Protein AF-A0A291EY33-F1 (afdb_monomer)

Radius of gyration: 27.34 Å; Cα contacts (8 Å, |Δi|>4): 54; chains: 1; bounding box: 58×40×78 Å

Solvent-accessible surface area (backbone atoms only — not comparable to full-atom values): 7353 Å² total; per-residue (Å²): 137,84,90,78,78,76,75,63,60,66,54,53,55,53,51,55,51,46,62,79,47,60,88,59,80,81,88,86,53,56,72,62,50,49,54,52,50,52,55,46,55,57,54,44,60,62,46,46,59,54,52,51,53,50,48,26,50,52,52,42,47,50,52,30,70,72,63,64,36,101,54,56,66,72,55,54,52,50,53,34,54,76,67,68,52,87,73,51,59,68,56,54,26,48,42,49,70,77,39,55,68,60,51,32,51,54,49,50,56,56,52,62,61,59,59,60,66,71,67,72,74,75,127

InterPro domains:
  IPR005813 Large ribosomal subunit protein bL20 [MF_00382] (2-112)
  IPR005813 Large ribosomal subunit protein bL20 [PF00453] (3-102)
  IPR005813 Large ribosomal subunit protein bL20 [PR00062] (37-66)
  IPR005813 Large ribosomal subunit protein bL20 [PR00062] (72-98)
  IPR005813 Large ribosomal subunit protein bL20 [PTHR10986] (1-114)
  IPR005813 Large ribosomal subunit protein bL20 [TIGR01032] (1-108)
  IPR005813 Large ribosomal subunit protein bL20 [cd07026] (6-108)
  IPR035566 Ribosomal protein bL20, C-terminal [G3DSA:1.10.1900.20] (50-112)
  IPR035566 Ribosomal protein bL20, C-terminal [SSF74731] (3-110)
  IPR049946 Large ribosomal subunit protein bL20, conserved site [PS00937] (49-65)

Mean predicted aligned error: 8.8 Å

Nearest PDB structures (foldseek):
  8rdw-assembly1_PO  TM=8.991E-01  e=4.700E-05  Psychrobacter urativorans
  6cfj-assembly1_1U  TM=9.181E-01  e=5.009E-04  Thermus thermophilus HB8
  9cl9-assembly1_Q  TM=8.915E-01  e=2.463E-04  Escherichia coli K-12
  7of7-assembly1_R  TM=8.553E-01  e=9.051E-04  Homo sapiens
  6zs9-assembly1_XR  TM=7.214E-01  e=1.541E-03  Homo sapiens

Sequence (123 aa):
MIRTSRGYIARRRRIKTRFLVSSFQGSRLKPQQEIRALASSHRDRDGQKRNFRRLWITRLNSVIREGWLSYSYSRLIHDLYKRQLSLNRKILAQIAIANKNFLSLISEEIIRDGNWKEFVGVI

Foldseek 3Di:
DDDDDPPCVVVVVVVVLCVQCVPPPDPDCSVVVSVVVVVVVVVVVVVVVVVVLVVLLVLLQVLCVVVLAPDHPVVVVVLCVVVVPPDDSNVVSVCCVPPVNVNSVVRVVSVVCVPVVVVVPDD

pLDDT: mean 83.8, std 13.56, range [38.38, 97.5]

Structure (mmCIF, N/CA/C/O backbone):
data_AF-A0A291EY33-F1
#
_entry.id   AF-A0A291EY33-F1
#
loop_
_atom_site.group_PDB
_atom_site.id
_atom_site.type_symbol
_atom_site.label_atom_id
_atom_site.label_alt_id
_atom_site.label_comp_id
_atom_site.label_asym_id
_atom_site.label_entity_id
_atom_site.label_seq_id
_atom_site.pdbx_PDB_ins_code
_atom_site.Cartn_x
_atom_site.Cartn_y
_atom_site.Cartn_z
_atom_site.occupancy
_atom_site.B_iso_or_equiv
_atom_site.auth_seq_id
_atom_site.auth_comp_id
_atom_site.auth_asym_id
_atom_site.auth_atom_id
_atom_site.pdbx_PDB_model_num
ATOM 1 N N . MET A 1 1 ? 32.298 19.995 -46.368 1.00 67.25 1 MET A N 1
ATOM 2 C CA . MET A 1 1 ? 31.866 19.430 -45.064 1.00 67.25 1 MET A CA 1
ATOM 3 C C . MET A 1 1 ? 32.619 18.133 -44.797 1.00 67.25 1 MET A C 1
ATOM 5 O O . MET A 1 1 ? 32.786 17.355 -45.727 1.00 67.25 1 MET A O 1
ATOM 9 N N . ILE A 1 2 ? 33.071 17.898 -43.561 1.00 86.31 2 ILE A N 1
ATOM 10 C CA . ILE A 1 2 ? 33.819 16.687 -43.171 1.00 86.31 2 ILE A CA 1
ATOM 11 C C . ILE A 1 2 ? 32.828 15.584 -42.759 1.00 86.31 2 ILE A C 1
ATOM 13 O O . ILE A 1 2 ? 31.897 15.838 -41.995 1.00 86.31 2 ILE A O 1
ATOM 17 N N . ARG A 1 3 ? 33.005 14.353 -43.258 1.00 88.75 3 ARG A N 1
ATOM 18 C CA . ARG A 1 3 ? 32.158 13.198 -42.909 1.00 88.75 3 ARG A CA 1
ATOM 19 C C . ARG A 1 3 ? 32.487 12.698 -41.499 1.00 88.75 3 ARG A C 1
ATOM 21 O O . ARG A 1 3 ? 33.509 12.050 -41.298 1.00 88.75 3 ARG A O 1
ATOM 28 N N . THR A 1 4 ? 31.577 12.894 -40.549 1.00 87.06 4 THR A N 1
ATOM 29 C CA . THR A 1 4 ? 31.712 12.352 -39.186 1.00 87.06 4 THR A CA 1
ATOM 30 C C . THR A 1 4 ? 30.976 11.020 -39.052 1.00 87.06 4 THR A C 1
ATOM 32 O O . THR A 1 4 ? 29.785 10.915 -39.346 1.00 87.06 4 THR A O 1
ATOM 35 N N . SER A 1 5 ? 31.670 9.975 -38.597 1.00 87.06 5 SER A N 1
ATOM 36 C CA . SER A 1 5 ? 31.058 8.659 -38.380 1.00 87.06 5 SER A CA 1
ATOM 37 C C . SER A 1 5 ? 30.317 8.580 -37.036 1.00 87.06 5 SER A C 1
ATOM 39 O O . SER A 1 5 ? 30.686 9.221 -36.055 1.00 87.06 5 SER A O 1
ATOM 41 N N . ARG A 1 6 ? 29.277 7.736 -36.952 1.00 88.12 6 ARG A N 1
ATOM 42 C CA . ARG A 1 6 ? 28.472 7.546 -35.722 1.00 88.12 6 ARG A CA 1
ATOM 43 C C . ARG A 1 6 ? 29.218 6.882 -34.552 1.00 88.12 6 ARG A C 1
ATOM 45 O O . ARG A 1 6 ? 28.708 6.872 -33.428 1.00 88.12 6 ARG A O 1
ATOM 52 N N . GLY A 1 7 ? 30.368 6.256 -34.819 1.00 92.50 7 GLY A N 1
ATOM 53 C CA . GLY A 1 7 ? 31.181 5.541 -33.835 1.00 92.50 7 GLY A CA 1
ATOM 54 C C . GLY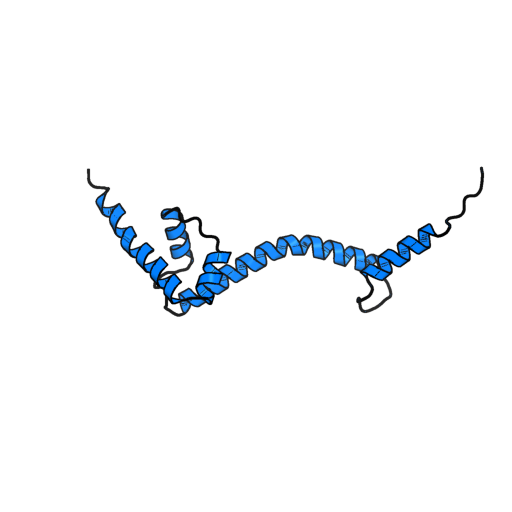 A 1 7 ? 30.399 4.574 -32.930 1.00 92.50 7 GLY A C 1
ATOM 55 O O . GLY A 1 7 ? 29.448 3.895 -33.333 1.00 92.50 7 GLY A O 1
ATOM 56 N N . TYR A 1 8 ? 30.804 4.533 -31.660 1.00 95.06 8 TYR A N 1
ATOM 57 C CA . TYR A 1 8 ? 30.297 3.630 -30.622 1.00 95.06 8 TYR A CA 1
ATOM 58 C C . TYR A 1 8 ? 29.085 4.179 -29.846 1.00 95.06 8 TYR A C 1
ATOM 60 O O . TYR A 1 8 ? 28.524 3.484 -28.995 1.00 95.06 8 TYR A O 1
ATOM 68 N N . ILE A 1 9 ? 28.632 5.400 -30.154 1.00 94.62 9 ILE A N 1
ATOM 69 C CA . ILE A 1 9 ? 27.502 6.069 -29.482 1.00 94.62 9 ILE A CA 1
ATOM 70 C C . ILE A 1 9 ? 26.220 5.236 -29.618 1.00 94.62 9 ILE A C 1
ATOM 72 O O . ILE A 1 9 ? 25.530 4.971 -28.632 1.00 94.62 9 ILE A O 1
ATOM 76 N N . ALA A 1 10 ? 25.936 4.739 -30.825 1.00 92.06 10 ALA A N 1
ATOM 77 C CA . ALA A 1 10 ? 24.762 3.904 -31.074 1.00 92.06 10 ALA A CA 1
ATOM 78 C C . ALA A 1 10 ? 24.826 2.559 -30.322 1.00 92.06 10 ALA A C 1
ATOM 80 O O . ALA A 1 10 ? 23.810 2.075 -29.821 1.00 92.06 10 ALA A O 1
ATOM 81 N N . ARG A 1 11 ? 26.024 1.965 -30.203 1.00 93.19 11 ARG A N 1
ATOM 82 C CA . ARG A 1 11 ? 26.241 0.711 -29.464 1.00 93.19 11 ARG A CA 1
ATOM 83 C C . ARG A 1 11 ? 26.017 0.918 -27.967 1.00 93.19 11 ARG A C 1
ATOM 85 O O . ARG A 1 11 ? 25.298 0.124 -27.366 1.00 93.19 11 ARG A O 1
ATOM 92 N N . ARG A 1 12 ? 26.549 2.004 -27.389 1.00 95.12 12 ARG A N 1
ATOM 93 C CA . ARG A 1 12 ? 26.344 2.355 -25.971 1.00 95.12 12 ARG A CA 1
ATOM 94 C C . ARG A 1 12 ? 24.861 2.484 -25.616 1.00 95.12 12 ARG A C 1
ATOM 96 O O . AR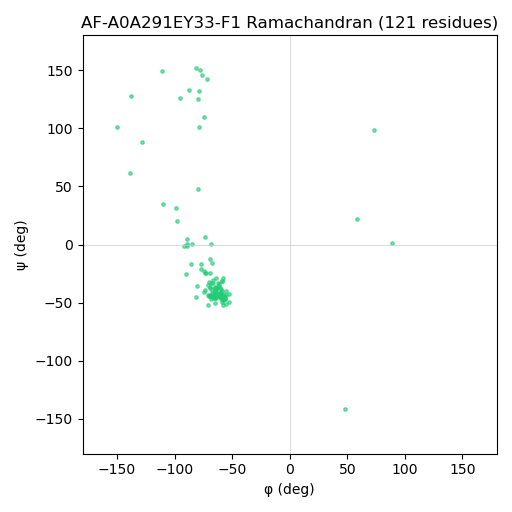G A 1 12 ? 24.425 1.885 -24.637 1.00 95.12 12 ARG A O 1
ATOM 103 N N . ARG A 1 13 ? 24.066 3.171 -26.449 1.00 91.00 13 ARG A N 1
ATOM 104 C CA . ARG A 1 13 ? 22.606 3.297 -26.248 1.00 91.00 13 ARG A CA 1
ATOM 105 C C . ARG A 1 13 ? 21.906 1.931 -26.211 1.00 91.00 13 ARG A C 1
ATOM 107 O O . ARG A 1 13 ? 21.144 1.661 -25.290 1.00 91.00 13 ARG A O 1
ATOM 114 N N . ARG A 1 14 ? 22.218 1.034 -27.157 1.00 90.75 14 ARG A N 1
ATOM 115 C CA . ARG A 1 14 ? 21.623 -0.318 -27.212 1.00 90.75 14 ARG A CA 1
ATOM 116 C C . ARG A 1 14 ? 22.001 -1.191 -26.014 1.00 90.75 14 ARG A C 1
ATOM 118 O O . ARG A 1 14 ? 21.166 -1.964 -25.555 1.00 90.75 14 ARG A O 1
ATOM 125 N N . ILE A 1 15 ? 23.240 -1.090 -25.525 1.00 93.31 15 ILE A N 1
ATOM 126 C CA . ILE A 1 15 ? 23.694 -1.831 -24.337 1.00 93.31 15 ILE A CA 1
ATOM 127 C C . ILE A 1 15 ? 22.911 -1.378 -23.101 1.00 93.31 15 ILE A C 1
ATOM 129 O O . ILE A 1 15 ? 22.420 -2.231 -22.368 1.00 93.31 15 ILE A O 1
ATOM 133 N N . LYS A 1 16 ? 22.710 -0.064 -22.921 1.00 92.44 16 LYS A N 1
ATOM 134 C CA . LYS A 1 16 ? 21.919 0.488 -21.810 1.00 92.44 16 LYS A CA 1
ATOM 135 C C . LYS A 1 16 ? 20.484 -0.057 -21.795 1.00 92.44 16 LYS A C 1
ATOM 137 O O . LYS A 1 16 ? 20.064 -0.624 -20.792 1.00 92.44 16 LYS A O 1
ATOM 142 N N . THR A 1 17 ? 19.768 0.029 -22.918 1.00 90.69 17 THR A N 1
ATOM 143 C CA . THR A 1 17 ? 18.407 -0.531 -23.048 1.00 90.69 17 THR A CA 1
ATOM 144 C C . THR A 1 17 ? 18.384 -2.041 -22.807 1.00 90.69 17 THR A C 1
ATOM 146 O O . THR A 1 17 ? 17.504 -2.561 -22.128 1.00 90.69 17 THR A O 1
ATOM 149 N N . ARG A 1 18 ? 19.374 -2.779 -23.328 1.00 88.56 18 ARG A N 1
ATOM 150 C CA . ARG A 1 18 ? 19.460 -4.233 -23.127 1.00 88.56 18 ARG A CA 1
ATOM 151 C C . ARG A 1 18 ? 19.661 -4.604 -21.657 1.00 88.56 18 ARG A C 1
ATOM 153 O O . ARG A 1 18 ? 19.105 -5.613 -21.240 1.00 88.56 18 ARG A O 1
ATOM 160 N N . PHE A 1 19 ? 20.444 -3.823 -20.917 1.00 91.31 19 PHE A N 1
ATOM 161 C CA . PHE A 1 19 ? 20.691 -4.036 -19.492 1.00 91.31 19 PHE A CA 1
ATOM 162 C C . PHE A 1 19 ? 19.410 -3.859 -18.665 1.00 91.31 19 PHE A C 1
ATOM 164 O O . PHE A 1 19 ? 19.076 -4.732 -17.867 1.00 91.31 19 PHE A O 1
ATOM 171 N N . LEU A 1 20 ? 18.653 -2.787 -18.927 1.00 89.19 20 LEU A N 1
ATOM 172 C CA . LEU A 1 20 ? 17.377 -2.505 -18.252 1.00 89.19 20 LEU A CA 1
ATOM 173 C C . LEU A 1 20 ? 16.314 -3.584 -18.510 1.00 89.19 20 LEU A C 1
ATOM 175 O O . LEU A 1 20 ? 15.502 -3.877 -17.641 1.00 89.19 20 LEU A O 1
ATOM 179 N N . VAL A 1 21 ? 16.340 -4.187 -19.700 1.00 90.06 21 VAL A N 1
ATOM 180 C CA . VAL A 1 21 ? 15.346 -5.162 -20.181 1.00 90.06 21 VAL A CA 1
ATOM 181 C C . VAL A 1 21 ? 15.963 -6.571 -20.251 1.00 90.06 21 VAL A C 1
ATOM 183 O O . VAL A 1 21 ? 15.719 -7.347 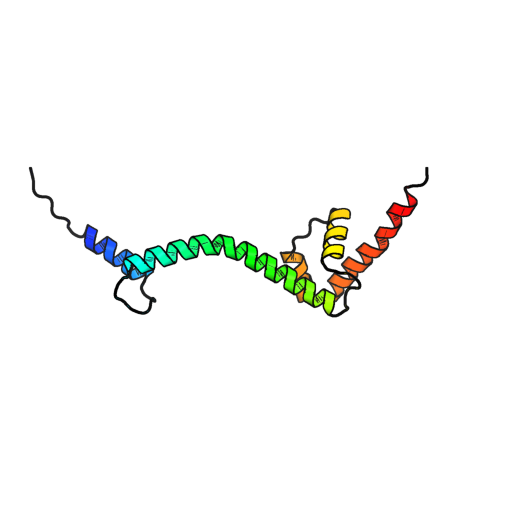-21.178 1.00 90.06 21 VAL A O 1
ATOM 186 N N . SER A 1 22 ? 16.864 -6.892 -19.320 1.00 88.06 22 SER A N 1
ATOM 187 C CA . SER A 1 22 ? 17.624 -8.151 -19.333 1.00 88.06 22 SER A CA 1
ATOM 188 C C . SER A 1 22 ? 16.775 -9.361 -18.932 1.00 88.06 22 SER A C 1
ATOM 190 O O . SER A 1 22 ? 16.876 -10.400 -19.578 1.00 88.06 22 SER A O 1
ATOM 192 N N . SER A 1 23 ? 15.890 -9.203 -17.945 1.00 87.94 23 SER A N 1
ATOM 193 C CA . SER A 1 23 ? 15.015 -10.252 -17.395 1.00 87.94 23 SER A CA 1
ATOM 194 C C . SER A 1 23 ? 13.656 -10.393 -18.094 1.00 87.94 23 SER A C 1
ATOM 196 O O . SER A 1 23 ? 12.836 -11.220 -17.701 1.00 87.94 23 SER A O 1
ATOM 198 N N . PHE A 1 24 ? 13.381 -9.586 -19.119 1.00 88.50 24 PHE A N 1
ATOM 199 C CA . PHE A 1 24 ? 12.076 -9.564 -19.776 1.00 88.50 24 PHE A CA 1
ATOM 200 C C . PHE A 1 24 ? 11.943 -10.747 -20.738 1.00 88.50 24 PHE A C 1
ATOM 202 O O . PHE A 1 24 ? 12.816 -10.987 -21.577 1.00 88.50 24 PHE A O 1
ATOM 209 N N . GLN A 1 25 ? 10.821 -11.458 -20.648 1.00 85.00 25 GLN A N 1
ATOM 210 C CA . GLN A 1 25 ? 10.490 -12.546 -21.566 1.00 85.00 25 GLN A CA 1
ATOM 211 C C . GLN A 1 25 ? 10.018 -12.005 -22.928 1.00 85.00 25 GLN A C 1
ATOM 213 O O . GLN A 1 25 ? 9.357 -10.969 -23.003 1.00 85.00 25 GLN A O 1
ATOM 218 N N . GLY A 1 26 ? 10.346 -12.717 -24.014 1.00 73.88 26 GLY A N 1
ATOM 219 C CA . GLY A 1 26 ? 9.947 -12.357 -25.382 1.00 73.88 26 GLY A CA 1
ATOM 220 C C . GLY A 1 26 ? 10.722 -11.151 -25.934 1.00 73.88 26 GLY A C 1
ATOM 221 O O . GLY A 1 26 ? 10.405 -9.992 -25.679 1.00 73.88 26 GLY A O 1
ATOM 222 N N . SER A 1 27 ? 11.762 -11.409 -26.726 1.00 64.56 27 SER A N 1
ATOM 223 C CA . SER A 1 27 ? 12.847 -10.453 -26.998 1.00 64.56 27 SER A CA 1
ATOM 224 C C . SER A 1 27 ? 12.748 -9.674 -28.319 1.00 64.56 27 SER A C 1
ATOM 226 O O . SER A 1 27 ? 13.779 -9.305 -28.881 1.00 64.56 27 SER A O 1
ATOM 228 N N . ARG A 1 28 ? 11.544 -9.373 -28.830 1.00 64.81 28 ARG A N 1
ATOM 229 C CA . ARG A 1 28 ? 11.415 -8.707 -30.147 1.00 64.81 28 ARG A CA 1
ATOM 230 C C . ARG A 1 28 ? 11.397 -7.171 -30.100 1.00 64.81 28 ARG A C 1
ATOM 232 O O . ARG A 1 28 ? 11.840 -6.555 -31.061 1.00 64.81 28 ARG A O 1
ATOM 239 N N . LEU A 1 29 ? 10.983 -6.533 -28.994 1.00 82.94 29 LEU A N 1
ATOM 240 C CA . LEU A 1 29 ? 10.828 -5.063 -28.911 1.00 82.94 29 LEU A CA 1
ATOM 241 C C . LEU A 1 29 ? 11.336 -4.456 -27.583 1.00 82.94 29 LEU A C 1
ATOM 243 O O . LEU A 1 29 ? 10.583 -3.821 -26.842 1.00 82.94 29 LEU A O 1
ATOM 247 N N . LYS A 1 30 ? 12.635 -4.609 -27.285 1.00 82.44 30 LYS A N 1
ATOM 248 C CA . LYS A 1 30 ? 13.241 -4.125 -26.023 1.00 82.44 30 LYS A CA 1
ATOM 249 C C . LYS A 1 30 ? 13.030 -2.625 -25.728 1.00 82.44 30 LYS A C 1
A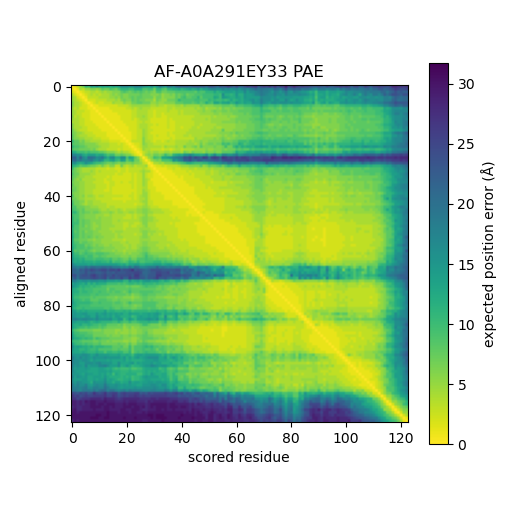TOM 251 O O . LYS A 1 30 ? 12.676 -2.313 -24.595 1.00 82.44 30 LYS A O 1
ATOM 256 N N . PRO A 1 31 ? 13.173 -1.693 -26.695 1.00 87.50 31 PRO A N 1
ATOM 257 C CA . PRO A 1 31 ? 12.948 -0.268 -26.423 1.00 87.50 31 PRO A CA 1
ATOM 258 C C . PRO A 1 31 ? 11.500 0.039 -26.019 1.00 87.50 31 PRO A C 1
ATOM 260 O O . PRO A 1 31 ? 11.251 0.846 -25.130 1.00 87.50 31 PRO A O 1
ATOM 263 N N . GLN A 1 32 ? 10.531 -0.648 -26.628 1.00 89.44 32 GLN A N 1
ATOM 264 C CA . GLN A 1 32 ? 9.116 -0.470 -26.306 1.00 89.44 32 GLN A CA 1
ATOM 265 C C . GLN A 1 32 ? 8.778 -1.002 -24.907 1.00 89.44 32 GLN A C 1
ATOM 267 O O . GLN A 1 32 ? 7.958 -0.412 -24.202 1.00 89.44 32 GLN A O 1
ATOM 272 N N . GLN A 1 33 ? 9.401 -2.114 -24.510 1.00 89.12 33 GLN A N 1
ATOM 273 C CA . GLN A 1 33 ? 9.265 -2.685 -23.170 1.00 89.12 33 GLN A CA 1
ATOM 274 C C . GLN A 1 33 ? 9.861 -1.758 -22.105 1.00 89.12 33 GLN A C 1
ATOM 276 O O . GLN A 1 33 ? 9.209 -1.532 -21.089 1.00 89.12 33 GLN A O 1
ATOM 281 N N . GLU A 1 34 ? 11.032 -1.163 -22.365 1.00 91.31 34 GLU A N 1
ATOM 282 C CA . GLU A 1 34 ? 11.660 -0.174 -21.475 1.00 91.31 34 GLU A CA 1
ATOM 283 C C . GLU A 1 34 ? 10.706 0.997 -21.195 1.00 91.31 34 GLU A C 1
ATOM 285 O O . GLU A 1 34 ? 10.411 1.301 -20.040 1.00 91.31 34 GLU A O 1
ATOM 290 N N . ILE A 1 35 ? 10.143 1.597 -22.249 1.00 92.38 35 ILE A N 1
ATOM 291 C CA . ILE A 1 35 ? 9.217 2.732 -22.128 1.00 92.38 35 ILE A CA 1
ATOM 292 C C . ILE A 1 35 ? 7.967 2.346 -21.322 1.00 92.38 35 ILE A C 1
ATOM 294 O O . ILE A 1 35 ? 7.556 3.078 -20.421 1.00 92.38 35 ILE A O 1
ATOM 298 N N . ARG A 1 36 ? 7.370 1.178 -21.600 1.00 92.06 36 ARG A N 1
ATOM 299 C CA . ARG A 1 36 ? 6.174 0.696 -20.880 1.00 92.06 36 ARG A CA 1
ATOM 300 C C . ARG A 1 36 ? 6.457 0.409 -19.406 1.00 92.06 36 ARG A C 1
ATOM 302 O O . ARG A 1 36 ? 5.619 0.723 -18.557 1.00 92.06 36 ARG A O 1
ATOM 309 N N . ALA A 1 37 ? 7.617 -0.167 -19.102 1.00 92.44 37 ALA A N 1
ATOM 310 C CA . ALA A 1 37 ? 8.035 -0.458 -17.737 1.00 92.44 37 ALA A CA 1
ATOM 311 C C . ALA A 1 37 ? 8.252 0.832 -16.938 1.00 92.44 37 ALA A C 1
ATOM 313 O O . ALA A 1 37 ? 7.747 0.954 -15.824 1.00 92.44 37 ALA A O 1
ATOM 314 N N . LEU A 1 38 ? 8.925 1.827 -17.524 1.00 94.62 38 LEU A N 1
ATOM 315 C CA . LEU A 1 38 ? 9.135 3.129 -16.887 1.00 94.62 38 LEU A CA 1
ATOM 316 C C . LEU A 1 38 ? 7.815 3.876 -16.658 1.00 94.62 38 LEU A C 1
ATOM 318 O O . LEU A 1 38 ? 7.587 4.384 -15.560 1.00 94.62 38 LEU A O 1
ATOM 322 N N . ALA A 1 39 ? 6.920 3.885 -17.650 1.00 95.88 39 ALA A N 1
ATOM 323 C CA . ALA A 1 39 ? 5.601 4.502 -17.521 1.00 95.88 39 ALA A CA 1
ATOM 324 C C . ALA A 1 39 ? 4.756 3.839 -16.419 1.00 95.88 39 ALA A C 1
ATOM 326 O O . ALA A 1 39 ? 4.102 4.529 -15.635 1.00 95.88 39 ALA A O 1
ATOM 327 N N . SER A 1 40 ? 4.796 2.506 -16.325 1.00 95.75 40 SER A N 1
ATOM 328 C CA . SER A 1 40 ? 4.077 1.772 -15.276 1.00 95.75 40 SER A CA 1
ATOM 329 C C . SER A 1 40 ? 4.698 1.993 -13.904 1.00 95.75 40 SER A C 1
ATOM 331 O O . SER A 1 40 ? 3.988 2.364 -12.982 1.00 95.75 40 SER A O 1
ATOM 333 N N . SER A 1 41 ? 6.027 1.940 -13.793 1.00 96.25 41 SER A N 1
ATOM 334 C CA . SER A 1 41 ? 6.745 2.269 -12.558 1.00 96.25 41 SER A CA 1
ATOM 335 C C . SER A 1 41 ? 6.411 3.672 -12.043 1.00 96.25 41 SER A C 1
ATOM 337 O O . SER A 1 41 ? 6.267 3.870 -10.839 1.00 96.25 41 SER A O 1
ATOM 339 N N . HIS A 1 42 ? 6.283 4.664 -12.927 1.00 95.88 42 HIS A N 1
ATOM 340 C CA . HIS A 1 42 ? 5.879 6.008 -12.525 1.00 95.88 42 HIS A CA 1
ATOM 341 C C . HIS A 1 42 ? 4.444 6.032 -11.978 1.00 95.88 42 HIS A C 1
ATOM 343 O O . HIS A 1 42 ? 4.236 6.493 -10.858 1.00 95.88 42 HIS A O 1
ATOM 349 N N . ARG A 1 43 ? 3.486 5.452 -12.710 1.00 96.31 43 ARG A N 1
ATOM 350 C CA . ARG A 1 43 ? 2.079 5.353 -12.284 1.00 96.31 43 ARG A CA 1
ATOM 351 C C . ARG A 1 43 ? 1.921 4.608 -10.955 1.00 96.31 43 ARG A C 1
ATOM 353 O O . ARG A 1 43 ? 1.190 5.045 -10.066 1.00 96.31 43 ARG A O 1
ATOM 360 N N . ASP A 1 44 ? 2.621 3.489 -10.812 1.00 97.00 44 ASP A N 1
ATOM 361 C CA . ASP A 1 44 ? 2.465 2.578 -9.683 1.00 97.00 44 ASP A CA 1
ATOM 362 C C . ASP A 1 44 ? 3.082 3.132 -8.399 1.00 97.00 44 ASP A C 1
ATOM 364 O O . ASP A 1 44 ? 2.598 2.803 -7.321 1.00 97.00 44 ASP A O 1
ATOM 368 N N . ARG A 1 45 ? 4.075 4.033 -8.467 1.00 95.44 45 ARG A N 1
ATOM 369 C CA . ARG A 1 45 ? 4.589 4.739 -7.274 1.00 95.44 45 ARG A CA 1
ATOM 370 C C . ARG A 1 45 ? 3.492 5.527 -6.558 1.00 95.44 45 ARG A C 1
ATOM 372 O O . ARG A 1 45 ? 3.429 5.526 -5.328 1.00 95.44 45 ARG A O 1
ATOM 379 N N . ASP A 1 46 ? 2.603 6.166 -7.312 1.00 93.56 46 ASP A N 1
ATOM 380 C CA . ASP A 1 46 ? 1.469 6.888 -6.734 1.00 93.56 46 ASP A CA 1
ATOM 381 C C . ASP A 1 46 ? 0.316 5.949 -6.368 1.00 93.56 46 ASP A C 1
ATOM 383 O O . ASP A 1 46 ? -0.316 6.119 -5.320 1.00 93.56 46 ASP A O 1
ATOM 387 N N . GLY A 1 47 ? 0.095 4.900 -7.166 1.00 95.69 47 GLY A N 1
ATOM 388 C CA . GLY A 1 47 ? -0.849 3.827 -6.841 1.00 95.69 47 GLY A CA 1
ATOM 389 C C . GLY A 1 47 ? -0.507 3.107 -5.531 1.00 95.69 47 GLY A C 1
ATOM 390 O O . GLY A 1 47 ? -1.391 2.831 -4.718 1.00 95.69 47 GLY A O 1
ATOM 391 N N . GLN A 1 48 ? 0.778 2.882 -5.258 1.00 96.50 48 GLN A N 1
ATOM 392 C CA . GLN A 1 48 ? 1.270 2.186 -4.072 1.00 96.50 48 GLN A CA 1
ATOM 393 C C . GLN A 1 48 ? 0.868 2.903 -2.775 1.00 96.50 48 GLN A C 1
ATOM 395 O O . GLN A 1 48 ? 0.474 2.251 -1.807 1.00 96.50 48 GLN A O 1
ATOM 400 N N . LYS A 1 49 ? 0.868 4.244 -2.765 1.00 93.75 49 LYS A N 1
ATOM 401 C CA . LYS A 1 49 ? 0.402 5.049 -1.620 1.00 93.75 49 LYS A CA 1
ATOM 402 C C . LYS A 1 49 ? -1.071 4.761 -1.300 1.00 93.75 49 LYS A C 1
ATOM 404 O O . LYS A 1 49 ? -1.438 4.602 -0.134 1.00 93.75 49 LYS A O 1
ATOM 409 N N . ARG A 1 50 ? -1.913 4.640 -2.334 1.00 95.81 50 ARG A N 1
ATOM 410 C CA . ARG A 1 50 ? -3.340 4.296 -2.195 1.00 95.81 50 ARG A CA 1
ATOM 411 C C . ARG A 1 50 ? -3.519 2.849 -1.738 1.00 95.81 50 ARG A C 1
ATOM 413 O O . ARG A 1 50 ? -4.302 2.597 -0.825 1.00 95.81 50 ARG A O 1
ATOM 420 N N . ASN A 1 51 ? -2.753 1.925 -2.317 1.00 97.25 51 ASN A N 1
ATOM 421 C CA . ASN A 1 51 ? -2.811 0.500 -1.990 1.00 97.25 51 ASN A CA 1
ATOM 422 C C . ASN A 1 51 ? -2.419 0.230 -0.533 1.00 97.25 51 ASN A C 1
ATOM 424 O O . ASN A 1 51 ? -3.135 -0.486 0.164 1.00 97.25 51 ASN A O 1
ATOM 428 N N . PHE A 1 52 ? -1.350 0.857 -0.029 1.00 97.50 52 PHE A N 1
ATOM 429 C CA . PHE A 1 52 ? -0.972 0.728 1.380 1.00 97.50 52 PHE A CA 1
ATOM 430 C C . PHE A 1 52 ? -2.020 1.311 2.320 1.00 97.50 52 PHE A C 1
ATOM 432 O O . PHE A 1 52 ? -2.374 0.673 3.309 1.00 97.50 52 PHE A O 1
ATOM 439 N N . ARG A 1 53 ? -2.577 2.486 1.997 1.00 95.50 53 ARG A N 1
ATOM 440 C CA . ARG A 1 53 ? -3.663 3.059 2.797 1.00 95.50 53 ARG A CA 1
ATOM 441 C C . ARG A 1 53 ? -4.874 2.127 2.835 1.00 95.50 53 ARG A C 1
ATOM 443 O O . ARG A 1 53 ? -5.421 1.914 3.914 1.00 95.50 53 ARG A O 1
ATOM 450 N N . ARG A 1 54 ? -5.264 1.550 1.692 1.00 96.50 54 ARG A N 1
ATOM 451 C CA . ARG A 1 54 ? -6.348 0.560 1.608 1.00 96.50 54 ARG A CA 1
ATOM 452 C C . ARG A 1 54 ? -6.050 -0.648 2.495 1.00 96.50 54 ARG A C 1
ATOM 454 O O . ARG A 1 54 ? -6.893 -1.012 3.303 1.00 96.50 54 ARG A O 1
ATOM 461 N N . LEU A 1 55 ? -4.837 -1.194 2.414 1.00 96.25 55 LEU A N 1
ATOM 462 C CA . LEU A 1 55 ? -4.402 -2.328 3.229 1.00 96.25 55 LEU A CA 1
ATOM 463 C C . LEU A 1 55 ? -4.470 -2.032 4.735 1.00 96.25 55 LEU A C 1
ATOM 465 O O . LEU A 1 55 ? -4.961 -2.860 5.497 1.00 96.25 55 LEU A O 1
ATOM 469 N N . TRP A 1 56 ? -4.007 -0.861 5.179 1.00 95.88 56 TRP A N 1
ATOM 470 C CA . TRP A 1 56 ? -4.057 -0.476 6.595 1.00 95.88 56 TRP A CA 1
ATOM 471 C C . TRP A 1 56 ? -5.489 -0.340 7.110 1.00 95.88 56 TRP A C 1
ATOM 473 O O . TRP A 1 56 ? -5.779 -0.773 8.221 1.00 95.88 56 TRP A O 1
ATOM 483 N N . ILE A 1 57 ? -6.393 0.211 6.296 1.00 93.50 57 ILE A N 1
ATOM 484 C CA . ILE A 1 57 ? -7.819 0.292 6.634 1.00 93.50 57 ILE A CA 1
ATOM 485 C C . ILE A 1 57 ? -8.417 -1.112 6.735 1.00 93.50 57 ILE A C 1
ATOM 487 O O . ILE A 1 57 ? -9.090 -1.410 7.713 1.00 93.50 57 ILE A O 1
ATOM 491 N N . THR A 1 58 ? -8.138 -1.993 5.770 1.00 93.88 58 THR A N 1
ATOM 492 C CA . THR A 1 58 ? -8.631 -3.377 5.795 1.00 93.88 58 THR A CA 1
ATOM 493 C C . THR A 1 58 ? -8.144 -4.137 7.030 1.00 93.88 58 THR A C 1
ATOM 495 O O . THR A 1 58 ? -8.943 -4.814 7.666 1.00 93.88 58 THR A O 1
ATOM 498 N N . ARG A 1 59 ? -6.870 -3.978 7.411 1.00 91.75 59 ARG A N 1
ATOM 499 C CA . ARG A 1 59 ? -6.291 -4.588 8.622 1.00 91.75 59 ARG A CA 1
ATOM 500 C C . ARG A 1 59 ? -6.925 -4.067 9.909 1.00 91.75 59 ARG A C 1
ATOM 502 O O . ARG A 1 59 ? -7.202 -4.839 10.814 1.00 91.75 59 ARG A O 1
ATOM 509 N N . LEU A 1 60 ? -7.181 -2.763 9.997 1.00 89.81 60 LEU A N 1
ATOM 510 C CA . LEU A 1 60 ? -7.895 -2.201 11.145 1.00 89.81 60 LEU A CA 1
ATOM 511 C C . LEU A 1 60 ? -9.334 -2.715 11.209 1.00 89.81 60 LEU A C 1
ATOM 513 O O . LEU A 1 60 ? -9.799 -3.121 12.268 1.00 89.81 60 LEU A O 1
ATOM 517 N N . ASN A 1 61 ? -10.015 -2.753 10.064 1.00 89.75 61 ASN A N 1
ATOM 518 C CA . ASN A 1 61 ? -11.384 -3.247 9.969 1.00 89.75 61 ASN A CA 1
ATOM 519 C C . ASN A 1 61 ? -11.509 -4.718 10.374 1.00 89.75 61 ASN A C 1
ATOM 521 O O . ASN A 1 61 ? -12.526 -5.075 10.958 1.00 89.75 61 ASN A O 1
ATOM 525 N N . SER A 1 62 ? -10.522 -5.567 10.068 1.00 89.31 62 SER A N 1
ATOM 526 C CA . SER A 1 62 ? -10.570 -6.975 10.477 1.00 89.31 62 SER A CA 1
ATOM 527 C C . SER A 1 62 ? -10.492 -7.115 11.996 1.00 89.31 62 SER A C 1
ATOM 529 O O . SER A 1 62 ? -11.335 -7.788 12.573 1.00 89.31 62 SER A O 1
ATOM 531 N N . VAL A 1 63 ? -9.568 -6.406 12.655 1.00 86.94 63 VAL A N 1
ATOM 532 C CA . VAL A 1 63 ? -9.420 -6.455 14.124 1.00 86.94 63 VAL A CA 1
ATOM 533 C C . VAL A 1 63 ? -10.649 -5.893 14.836 1.00 86.94 63 VAL A C 1
ATOM 535 O O . VAL A 1 63 ? -11.099 -6.451 15.829 1.00 86.94 63 VAL A O 1
ATOM 538 N N . ILE A 1 64 ? -11.240 -4.830 14.290 1.00 85.12 64 ILE A N 1
ATOM 539 C CA . ILE A 1 64 ? -12.507 -4.281 14.778 1.00 85.12 64 ILE A CA 1
ATOM 540 C C . ILE A 1 64 ? -13.631 -5.327 14.709 1.00 85.12 64 ILE A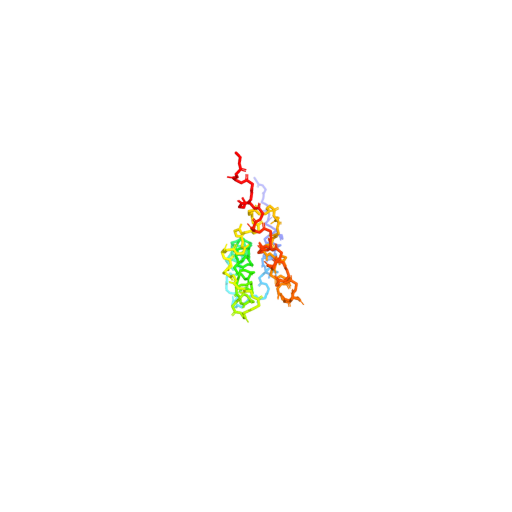 C 1
ATOM 542 O O . ILE A 1 64 ? -14.385 -5.500 15.661 1.00 85.12 64 ILE A O 1
ATOM 546 N N . ARG A 1 65 ? -13.739 -6.041 13.582 1.00 81.62 65 ARG A N 1
ATOM 547 C CA . ARG A 1 65 ? -14.787 -7.050 13.365 1.00 81.62 65 ARG A CA 1
ATOM 548 C C . ARG A 1 65 ? -14.622 -8.299 14.223 1.00 81.62 65 ARG A C 1
ATOM 550 O O . ARG A 1 65 ? -15.616 -8.963 14.480 1.00 81.62 65 ARG A O 1
ATOM 557 N N . GLU A 1 66 ? -13.407 -8.607 14.663 1.00 82.06 66 GLU A N 1
ATOM 558 C CA . GLU A 1 66 ? -13.131 -9.721 15.576 1.00 82.06 66 GLU A CA 1
ATOM 559 C C . GLU A 1 66 ? -13.687 -9.499 17.001 1.00 82.06 66 GLU A C 1
ATOM 561 O O . GLU A 1 66 ? -13.540 -10.374 17.846 1.00 82.06 66 GLU A O 1
ATOM 566 N N . GLY A 1 67 ? -14.346 -8.367 17.280 1.00 68.56 67 GLY A N 1
ATOM 567 C CA . GLY A 1 67 ? -15.064 -8.136 18.540 1.00 68.56 67 GLY A CA 1
ATOM 568 C C . GLY A 1 67 ? -14.215 -7.530 19.659 1.00 68.56 67 GLY A C 1
ATOM 569 O O . GLY A 1 67 ? -14.737 -7.246 20.729 1.00 68.56 67 GLY A O 1
ATOM 570 N N . TRP A 1 68 ? -12.934 -7.251 19.403 1.00 63.41 68 TRP A N 1
ATOM 571 C CA . TRP A 1 68 ? -12.038 -6.559 20.344 1.00 63.41 68 TRP A CA 1
ATOM 572 C C . TRP A 1 68 ? -12.393 -5.082 20.549 1.00 63.41 68 TRP A C 1
ATOM 574 O O . TRP A 1 68 ? -11.848 -4.428 21.432 1.00 63.41 68 TRP A O 1
ATOM 584 N N . LEU A 1 69 ? -13.264 -4.541 19.694 1.00 64.31 69 LEU A N 1
ATOM 585 C CA . LEU A 1 69 ? -13.711 -3.159 19.712 1.00 64.31 69 LEU A CA 1
ATOM 586 C C . LEU A 1 69 ? -15.218 -3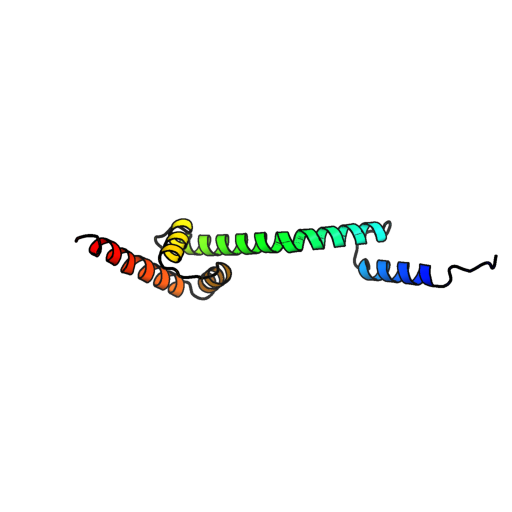.103 19.458 1.00 64.31 69 LEU A C 1
ATOM 588 O O . LEU A 1 69 ? -15.686 -3.571 18.424 1.00 64.31 69 LEU A O 1
ATOM 592 N N . SER A 1 70 ? -15.969 -2.425 20.326 1.00 60.03 70 SER A N 1
ATOM 593 C CA . SER A 1 70 ? -17.415 -2.182 20.148 1.00 60.03 70 SER A CA 1
ATOM 594 C C . SER A 1 70 ? -17.743 -1.124 19.074 1.00 60.03 70 SER A C 1
ATOM 596 O O . SER A 1 70 ? -18.892 -0.714 18.915 1.00 60.03 70 SER A O 1
ATOM 598 N N . TYR A 1 71 ? -16.737 -0.639 18.339 1.00 68.25 71 TYR A N 1
ATOM 599 C CA . TYR A 1 71 ? -16.821 0.501 17.422 1.00 68.25 71 TYR A CA 1
ATOM 600 C C . TYR A 1 71 ? -16.701 0.102 15.956 1.00 68.25 71 TYR A C 1
ATOM 602 O O . TYR A 1 71 ? -15.928 -0.771 15.607 1.00 68.25 71 TYR A O 1
ATOM 610 N N . SER A 1 72 ? -17.352 0.846 15.058 1.00 82.62 72 SER A N 1
ATOM 611 C CA . SER A 1 72 ? -17.009 0.842 13.627 1.00 82.62 72 SER A CA 1
ATOM 612 C C . SER A 1 72 ? -15.764 1.697 13.344 1.00 82.62 72 SER A C 1
ATOM 614 O O . SER A 1 72 ? -15.543 2.714 14.000 1.00 82.62 72 SER A O 1
ATOM 616 N N . TYR A 1 73 ? -14.986 1.354 12.311 1.00 86.69 73 TYR A N 1
ATOM 617 C CA . TYR A 1 73 ? -13.775 2.096 11.908 1.00 86.69 73 TYR A CA 1
ATOM 618 C C . TYR A 1 73 ? -13.990 3.595 11.697 1.00 86.69 73 TYR A C 1
ATOM 620 O O . TYR A 1 73 ? -13.165 4.406 12.114 1.00 86.69 73 TYR A O 1
ATOM 628 N N . SER A 1 74 ? -15.096 3.970 11.054 1.00 86.94 74 SER A N 1
ATOM 629 C CA . SER A 1 74 ? -15.469 5.369 10.828 1.00 86.94 74 SER A CA 1
ATOM 630 C C . SER A 1 74 ? -15.576 6.145 12.139 1.00 86.94 74 SER A C 1
ATOM 632 O O . SER A 1 74 ? -15.033 7.242 12.240 1.00 86.94 74 SER A O 1
ATOM 634 N N . ARG A 1 75 ? -16.217 5.546 13.148 1.00 86.25 75 ARG A N 1
ATOM 635 C CA . ARG A 1 75 ? -16.413 6.140 14.472 1.00 86.25 75 ARG A CA 1
ATOM 636 C C . ARG A 1 75 ? -15.098 6.222 15.248 1.00 86.25 75 ARG A C 1
ATOM 638 O O . ARG A 1 75 ? -14.767 7.293 15.733 1.00 86.25 75 ARG A O 1
ATOM 645 N N . LEU A 1 76 ? -14.284 5.162 15.233 1.00 85.56 76 LEU A N 1
ATOM 646 C CA . LEU A 1 76 ? -12.949 5.177 15.849 1.00 85.56 76 LEU A CA 1
ATOM 647 C C . LEU A 1 76 ? -12.064 6.298 15.279 1.00 85.56 76 LEU A C 1
ATOM 649 O O . LEU A 1 76 ? -11.431 7.038 16.023 1.00 85.56 76 LEU A O 1
ATOM 653 N N . ILE A 1 77 ? -12.040 6.463 13.955 1.00 88.31 77 ILE A N 1
ATOM 654 C CA . ILE A 1 77 ? -11.270 7.537 13.320 1.00 88.31 77 ILE A CA 1
ATOM 655 C C . ILE A 1 77 ? -11.845 8.914 13.657 1.00 88.31 77 ILE A C 1
ATOM 657 O O . ILE A 1 77 ? -11.076 9.826 13.947 1.00 88.31 77 ILE A O 1
ATOM 661 N N . HIS A 1 78 ? -13.169 9.074 13.617 1.00 87.25 78 HIS A N 1
ATOM 662 C CA . HIS A 1 78 ? -13.830 10.322 13.993 1.00 87.25 78 HIS A CA 1
ATOM 663 C C . HIS A 1 78 ? -13.464 10.741 15.422 1.00 87.25 78 HIS A C 1
ATOM 665 O O . HIS A 1 78 ? -13.060 11.881 15.646 1.00 87.25 78 HIS A O 1
ATOM 671 N N . ASP A 1 79 ? -13.530 9.807 16.367 1.00 85.44 79 ASP A N 1
ATOM 672 C CA . ASP A 1 79 ? -13.284 10.090 17.778 1.00 85.44 79 ASP A CA 1
ATOM 673 C C . ASP A 1 79 ? -11.798 10.383 18.048 1.00 85.44 79 ASP A C 1
ATOM 675 O O . ASP A 1 79 ? -11.486 11.291 18.821 1.00 85.44 79 ASP A O 1
ATOM 679 N N . LEU A 1 80 ? -10.878 9.725 17.328 1.00 86.56 80 LEU A N 1
ATOM 680 C CA . LEU A 1 80 ? -9.452 10.082 17.326 1.00 86.56 80 LEU A CA 1
ATOM 681 C C . LEU A 1 80 ? -9.218 11.526 16.849 1.00 86.56 80 LEU A C 1
ATOM 683 O O . LEU A 1 80 ? -8.464 12.265 17.482 1.00 86.56 80 LEU A O 1
ATOM 687 N N . TYR A 1 81 ? -9.886 11.956 15.772 1.00 85.75 81 TYR A N 1
ATOM 688 C CA . TYR A 1 81 ? -9.787 13.339 15.287 1.00 85.75 81 TYR A CA 1
ATOM 689 C C . TYR A 1 81 ? -10.416 14.344 16.259 1.00 85.75 81 TYR A C 1
ATOM 691 O O . TYR A 1 81 ? -9.817 15.388 16.514 1.00 85.75 81 TYR A O 1
ATOM 699 N N . LYS A 1 82 ? -11.582 14.030 16.845 1.00 86.31 82 LYS A N 1
ATOM 700 C CA . LYS A 1 82 ? -12.255 14.878 17.849 1.00 86.31 82 LYS A CA 1
ATOM 701 C C . LYS A 1 82 ? -11.369 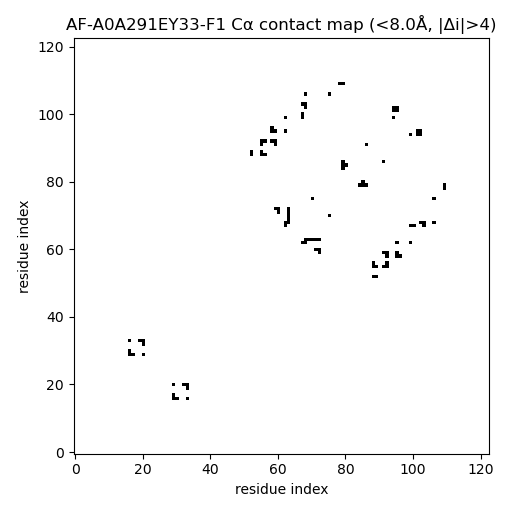15.124 19.074 1.00 86.31 82 LYS A C 1
ATOM 703 O O . LYS A 1 82 ? -11.446 16.190 19.682 1.00 86.31 82 LYS A O 1
ATOM 708 N N . ARG A 1 83 ? -10.524 14.148 19.411 1.00 82.81 83 ARG A N 1
ATOM 709 C CA . ARG A 1 83 ? -9.542 14.197 20.504 1.00 82.81 83 ARG A CA 1
ATOM 710 C C . ARG A 1 83 ? -8.178 14.756 20.097 1.00 82.81 83 ARG A C 1
ATOM 712 O O . ARG A 1 83 ? -7.266 14.750 20.911 1.00 82.81 83 ARG A O 1
ATOM 719 N N . GLN A 1 84 ? -8.026 15.229 18.858 1.00 83.75 84 GLN A N 1
ATOM 720 C CA . GLN A 1 84 ? -6.767 15.760 18.316 1.00 83.75 84 GLN A CA 1
ATOM 721 C C . GLN A 1 84 ? -5.592 14.759 18.354 1.00 83.75 84 GLN A C 1
ATOM 723 O O . GLN A 1 84 ? -4.429 15.147 18.253 1.00 83.75 84 GLN A O 1
ATOM 728 N N . LEU A 1 85 ? -5.880 13.454 18.423 1.00 82.44 85 LEU A N 1
ATOM 729 C CA . LEU A 1 85 ? -4.866 12.406 18.355 1.00 82.44 85 LEU A CA 1
ATOM 730 C C . LEU A 1 85 ? -4.465 12.191 16.892 1.00 82.44 85 LEU A C 1
ATOM 732 O O . LEU A 1 85 ? -5.153 11.527 16.114 1.00 82.44 85 LEU A O 1
ATOM 736 N N . SER A 1 86 ? -3.319 12.749 16.505 1.00 81.75 86 SER A N 1
ATOM 737 C CA . SER A 1 86 ? -2.781 12.723 15.140 1.00 81.75 86 SER A CA 1
ATOM 738 C C . SER A 1 86 ? -2.085 11.396 14.786 1.00 81.75 86 SER A C 1
ATOM 740 O O . SER A 1 86 ? -0.990 11.360 14.224 1.00 81.75 86 SER A O 1
ATOM 742 N N . LEU A 1 87 ? -2.731 10.263 15.082 1.00 86.12 87 LEU A N 1
ATOM 743 C CA . LEU A 1 87 ? -2.189 8.939 14.772 1.00 86.12 87 LEU A CA 1
ATOM 744 C C . LEU A 1 87 ? -2.396 8.560 13.302 1.00 86.12 87 LEU A C 1
ATOM 746 O O . LEU A 1 87 ? -3.506 8.505 12.765 1.00 86.12 87 LEU A O 1
ATOM 750 N N . ASN A 1 88 ? -1.293 8.210 12.643 1.00 91.12 88 ASN A N 1
ATOM 751 C CA . ASN A 1 88 ? -1.324 7.718 11.274 1.00 91.12 88 ASN A CA 1
ATOM 752 C C . ASN A 1 88 ? -1.905 6.300 11.189 1.00 91.12 88 ASN A C 1
ATOM 754 O O . ASN A 1 88 ? -1.572 5.412 11.972 1.00 91.12 88 ASN A O 1
ATOM 758 N N . ARG A 1 89 ? -2.683 6.038 10.129 1.00 92.38 89 ARG A N 1
ATOM 759 C CA . ARG A 1 89 ? -3.297 4.720 9.855 1.00 92.38 89 ARG A CA 1
ATOM 760 C C . ARG A 1 89 ? -2.272 3.589 9.725 1.00 92.38 89 ARG A C 1
ATOM 762 O O . ARG A 1 89 ? -2.586 2.456 10.059 1.00 92.38 89 ARG A O 1
ATOM 769 N N . LYS A 1 90 ? -1.048 3.905 9.284 1.00 94.25 90 LYS A N 1
ATOM 770 C CA . LYS A 1 90 ? 0.087 2.969 9.273 1.00 94.25 90 LYS A CA 1
ATOM 771 C C . LYS A 1 90 ? 0.397 2.446 10.675 1.00 94.25 90 LYS A C 1
ATOM 773 O O . LYS A 1 90 ? 0.532 1.244 10.855 1.00 94.25 90 LYS A O 1
ATOM 778 N N . ILE A 1 91 ? 0.516 3.359 11.640 1.00 92.62 91 ILE A N 1
ATOM 779 C CA . ILE A 1 91 ? 0.870 3.047 13.027 1.00 92.62 91 ILE A CA 1
ATOM 780 C C . ILE A 1 91 ? -0.278 2.280 13.675 1.00 92.62 91 ILE A C 1
ATOM 782 O O . ILE A 1 91 ? -0.050 1.211 14.224 1.00 92.62 91 ILE A O 1
ATOM 786 N N . LEU A 1 92 ? -1.514 2.757 13.506 1.00 90.25 92 LEU A N 1
ATOM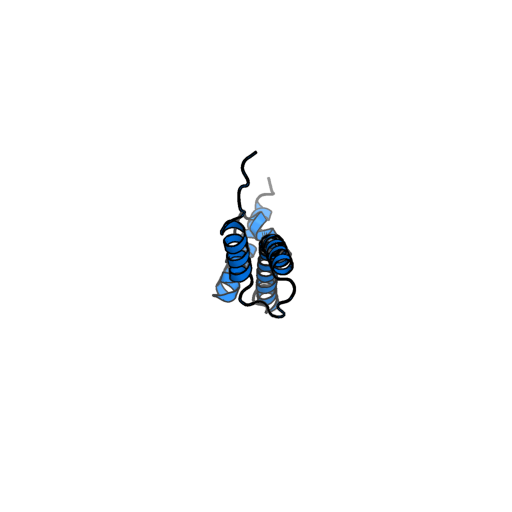 787 C CA . LEU A 1 92 ? -2.708 2.074 14.009 1.00 90.25 92 LEU A CA 1
ATOM 788 C C . LEU A 1 92 ? -2.809 0.633 13.485 1.00 90.25 92 LEU A C 1
ATOM 790 O O . LEU A 1 92 ? -3.022 -0.288 14.264 1.00 90.25 92 LEU A O 1
ATOM 794 N N . ALA A 1 93 ? -2.607 0.413 12.181 1.00 92.31 93 ALA A N 1
ATOM 795 C CA . ALA A 1 93 ? -2.649 -0.931 11.607 1.00 92.31 93 ALA A CA 1
ATOM 796 C C . ALA A 1 93 ? -1.507 -1.830 12.108 1.00 92.31 93 ALA A C 1
ATOM 798 O O . ALA A 1 93 ? -1.699 -3.036 12.236 1.00 92.31 93 ALA A O 1
ATOM 799 N N . GLN A 1 94 ? -0.330 -1.263 12.384 1.00 93.56 94 GLN A N 1
ATOM 800 C CA . GLN A 1 94 ? 0.790 -2.018 12.943 1.00 93.56 94 GLN A CA 1
ATOM 801 C C . GLN A 1 94 ? 0.527 -2.412 14.399 1.00 93.56 94 GLN A C 1
ATOM 803 O O . GLN A 1 94 ? 0.757 -3.560 14.761 1.00 93.56 94 GLN A O 1
ATOM 808 N N . ILE A 1 95 ? -0.005 -1.487 15.202 1.00 90.19 95 ILE A N 1
ATOM 809 C CA . ILE A 1 95 ? -0.441 -1.739 16.580 1.00 90.19 95 ILE A CA 1
ATOM 810 C C . ILE A 1 95 ? -1.495 -2.844 16.601 1.00 90.19 95 ILE A C 1
ATOM 812 O O . ILE A 1 95 ? -1.352 -3.803 17.347 1.00 90.19 95 ILE A O 1
ATOM 816 N N . ALA A 1 96 ? -2.498 -2.754 15.724 1.00 87.94 96 ALA A N 1
ATOM 817 C CA . ALA A 1 96 ? -3.575 -3.734 15.641 1.00 87.94 96 ALA A CA 1
ATOM 818 C C . ALA A 1 96 ? -3.074 -5.161 15.342 1.00 87.94 96 ALA A C 1
ATOM 820 O O . ALA A 1 96 ? -3.681 -6.127 15.791 1.00 87.94 96 ALA A O 1
ATOM 821 N N . ILE A 1 97 ? -1.967 -5.301 14.603 1.00 88.69 97 ILE A N 1
ATOM 822 C CA . ILE A 1 97 ? -1.334 -6.601 14.340 1.00 88.69 97 ILE A CA 1
ATOM 823 C C . ILE A 1 97 ? -0.451 -7.039 15.512 1.00 88.69 97 ILE A C 1
ATOM 825 O O . ILE A 1 97 ? -0.484 -8.205 15.891 1.00 88.69 97 ILE A O 1
ATOM 829 N N . ALA A 1 98 ? 0.362 -6.130 16.055 1.00 89.62 98 ALA A N 1
ATOM 830 C CA . ALA A 1 98 ? 1.370 -6.461 17.058 1.00 89.62 98 ALA A CA 1
ATOM 831 C C . ALA A 1 98 ? 0.768 -6.741 18.442 1.00 89.62 98 ALA A C 1
ATOM 833 O O . ALA A 1 98 ? 1.218 -7.649 19.133 1.00 89.62 98 ALA A O 1
ATOM 834 N N . ASN A 1 99 ? -0.231 -5.961 18.857 1.00 85.88 99 ASN A N 1
ATOM 835 C CA . ASN A 1 99 ? -0.884 -6.115 20.149 1.00 85.88 99 ASN A CA 1
ATOM 836 C C . ASN A 1 99 ? -2.348 -5.656 20.069 1.00 85.88 99 ASN A C 1
ATOM 838 O O . ASN A 1 99 ? -2.651 -4.462 20.135 1.00 85.88 99 ASN A O 1
ATOM 842 N N . LYS A 1 100 ? -3.260 -6.627 19.961 1.00 80.56 100 LYS A N 1
ATOM 843 C CA . LYS A 1 100 ? -4.708 -6.379 19.885 1.00 80.56 100 LYS A CA 1
ATOM 844 C C . LYS A 1 100 ? -5.252 -5.713 21.155 1.00 80.56 100 LYS A C 1
ATOM 846 O O . LYS A 1 100 ? -6.075 -4.809 21.047 1.00 80.56 100 LYS A O 1
ATOM 851 N N . ASN A 1 101 ? -4.728 -6.075 22.328 1.00 82.56 101 ASN A N 1
ATOM 852 C CA . ASN A 1 101 ? -5.168 -5.537 23.623 1.00 82.56 101 ASN A CA 1
ATOM 853 C C . ASN A 1 101 ? -4.838 -4.045 23.769 1.00 82.56 101 ASN A C 1
ATOM 855 O O . ASN A 1 101 ? -5.553 -3.291 24.417 1.00 82.56 101 ASN A O 1
ATOM 859 N N . PHE A 1 102 ? -3.757 -3.577 23.144 1.00 82.69 102 PHE A N 1
ATOM 860 C CA . PHE A 1 102 ? -3.432 -2.151 23.178 1.00 82.69 102 PHE A CA 1
ATOM 861 C C . PHE A 1 102 ? -4.452 -1.314 22.394 1.00 82.69 102 PHE A C 1
ATOM 863 O O . PHE A 1 102 ? -4.766 -0.186 22.766 1.00 82.69 102 PHE A O 1
ATOM 870 N N . LEU A 1 103 ? -5.003 -1.876 21.315 1.00 80.50 103 LEU A N 1
ATOM 871 C CA . LEU A 1 103 ? -6.042 -1.221 20.528 1.00 80.50 103 LEU A CA 1
ATOM 872 C C . LEU A 1 103 ? -7.352 -1.093 21.323 1.00 80.50 103 LEU A C 1
ATOM 874 O O . LEU A 1 103 ? -8.002 -0.050 21.234 1.00 80.50 103 LEU A O 1
ATOM 878 N N . SER A 1 104 ? -7.718 -2.115 22.110 1.00 81.50 104 SER A N 1
ATOM 879 C CA . SER A 1 104 ? -8.902 -2.064 22.977 1.00 81.50 104 SER A CA 1
ATOM 880 C C . SER A 1 104 ? -8.742 -1.021 24.081 1.00 81.50 104 SER A C 1
ATOM 882 O O . SER A 1 104 ? -9.627 -0.183 24.228 1.00 81.50 104 SER A O 1
ATOM 884 N N . LEU A 1 105 ? -7.576 -0.951 24.735 1.00 84.31 105 LEU A N 1
ATOM 885 C CA . LEU A 1 105 ? -7.268 0.086 25.732 1.00 84.31 105 LEU A CA 1
ATOM 886 C C . LEU A 1 105 ? -7.402 1.507 25.167 1.00 84.31 105 LEU A C 1
ATOM 888 O O . LEU A 1 105 ? -8.026 2.366 25.785 1.00 84.31 105 LEU A O 1
ATOM 892 N N . ILE A 1 106 ? -6.873 1.758 23.963 1.00 82.69 106 ILE A N 1
ATOM 893 C CA . ILE A 1 106 ? -7.050 3.055 23.288 1.00 82.69 106 ILE A CA 1
ATOM 894 C C . ILE A 1 106 ? -8.539 3.357 23.101 1.00 82.69 106 ILE A C 1
ATOM 896 O O . ILE A 1 106 ? -8.969 4.489 23.295 1.00 82.69 106 ILE A O 1
ATOM 900 N N . SER A 1 107 ? -9.335 2.363 22.708 1.00 79.88 107 SER A N 1
ATOM 901 C CA . SER A 1 107 ? -10.767 2.569 22.498 1.00 79.88 107 SER A CA 1
ATOM 902 C C . SER A 1 107 ? -11.535 2.823 23.791 1.00 79.88 107 SER A C 1
ATOM 904 O O . SER A 1 107 ? -12.433 3.659 23.797 1.00 79.88 107 SER A O 1
ATOM 906 N N . GLU A 1 108 ? -11.159 2.159 24.882 1.00 82.31 108 GLU A N 1
ATOM 907 C CA . GLU A 1 108 ? -11.752 2.352 26.203 1.00 82.31 108 GLU A CA 1
ATOM 908 C C . GLU A 1 108 ? -11.461 3.757 26.724 1.00 82.31 108 GLU A C 1
ATOM 910 O O . GLU A 1 108 ? -12.380 4.451 27.154 1.00 82.31 108 GLU A O 1
ATOM 915 N N . GLU A 1 109 ? -10.227 4.237 26.567 1.00 82.62 109 GLU A N 1
ATOM 916 C CA . GLU A 1 109 ? -9.863 5.622 26.885 1.00 82.62 109 GLU A CA 1
ATOM 917 C C . GLU A 1 109 ? -10.646 6.626 26.016 1.00 82.62 109 GLU A C 1
ATOM 919 O O . GLU A 1 109 ? -11.048 7.709 26.459 1.00 82.62 109 GLU A O 1
ATOM 924 N N . ILE A 1 110 ? -10.934 6.256 24.761 1.00 80.56 110 ILE A N 1
ATOM 925 C CA . ILE A 1 110 ? -11.773 7.047 23.854 1.00 80.56 110 ILE A CA 1
ATOM 926 C C . ILE A 1 110 ? -13.256 7.059 24.276 1.00 80.56 110 ILE A C 1
ATOM 928 O O . ILE A 1 110 ? -13.929 8.077 24.083 1.00 80.56 110 ILE A O 1
ATOM 932 N N . ILE A 1 111 ? -13.774 5.988 24.881 1.00 76.88 111 ILE A N 1
ATOM 933 C CA . ILE A 1 111 ? -15.123 5.974 25.470 1.00 76.88 111 ILE A CA 1
ATOM 934 C C . ILE A 1 111 ? -15.140 6.831 26.730 1.00 76.88 111 ILE A C 1
ATOM 936 O O . ILE A 1 111 ? -15.981 7.722 26.850 1.00 76.88 111 ILE A O 1
ATOM 940 N N . ARG A 1 112 ? -14.199 6.573 27.648 1.00 73.31 112 ARG A N 1
ATOM 941 C CA . ARG A 1 112 ? -14.177 7.144 28.997 1.00 73.31 112 ARG A CA 1
ATOM 942 C C . ARG A 1 112 ? -14.275 8.657 28.953 1.00 73.31 112 ARG A C 1
ATOM 944 O O . ARG A 1 112 ? -15.162 9.223 29.588 1.00 73.31 112 ARG A O 1
ATOM 951 N N . ASP A 1 113 ? -13.446 9.302 28.125 1.00 62.88 113 ASP A N 1
ATOM 952 C CA . ASP A 1 113 ? -13.481 10.769 28.077 1.00 62.88 113 ASP A CA 1
ATOM 953 C C . ASP A 1 113 ? -14.545 11.386 27.148 1.00 62.88 113 ASP A C 1
ATOM 955 O O . ASP A 1 113 ? -14.651 12.610 27.050 1.00 62.88 113 ASP A O 1
ATOM 959 N N . GLY A 1 114 ? -15.353 10.565 26.468 1.00 59.78 114 GLY A N 1
ATOM 960 C CA . GLY A 1 114 ? -16.510 11.043 25.707 1.00 59.78 114 GLY A CA 1
ATOM 961 C C . GLY A 1 114 ? -17.569 11.688 26.606 1.00 59.78 114 GLY A C 1
ATOM 962 O O . GLY A 1 114 ? -18.228 12.631 26.173 1.00 59.78 114 GLY A O 1
ATOM 963 N N . ASN A 1 115 ? -17.645 11.248 27.867 1.00 53.66 115 ASN A N 1
ATOM 964 C CA . ASN A 1 115 ? -18.591 11.744 28.866 1.00 53.66 115 ASN A CA 1
ATOM 965 C C . ASN A 1 115 ? -18.253 13.139 29.427 1.00 53.66 115 ASN A C 1
ATOM 967 O O . ASN A 1 115 ? -19.160 13.829 29.877 1.00 53.66 115 ASN A O 1
ATOM 971 N N . TRP A 1 116 ? -17.003 13.627 29.383 1.00 47.19 116 TRP A N 1
ATOM 972 C CA . TRP A 1 116 ? -16.676 14.922 30.025 1.00 47.19 116 TRP A CA 1
ATOM 973 C C . TRP A 1 116 ? -17.219 16.139 29.274 1.00 47.19 116 TRP A C 1
ATOM 975 O O . TRP A 1 116 ? -17.425 17.183 29.885 1.00 47.19 116 TRP A O 1
ATOM 985 N N . LYS A 1 117 ? -17.462 16.043 27.957 1.00 48.28 117 LYS A N 1
ATOM 986 C CA . LYS A 1 117 ? -18.005 17.176 27.183 1.00 48.28 117 LYS A CA 1
ATOM 987 C C . LYS A 1 117 ? -19.505 17.398 27.391 1.00 48.28 117 LYS A C 1
ATOM 989 O O . LYS A 1 117 ? -19.968 18.489 27.080 1.00 48.28 117 LYS A O 1
ATOM 994 N N . GLU A 1 118 ? -20.239 16.427 27.934 1.00 47.22 118 GLU A N 1
ATOM 995 C CA . GLU A 1 118 ? -21.654 16.612 28.292 1.00 47.22 118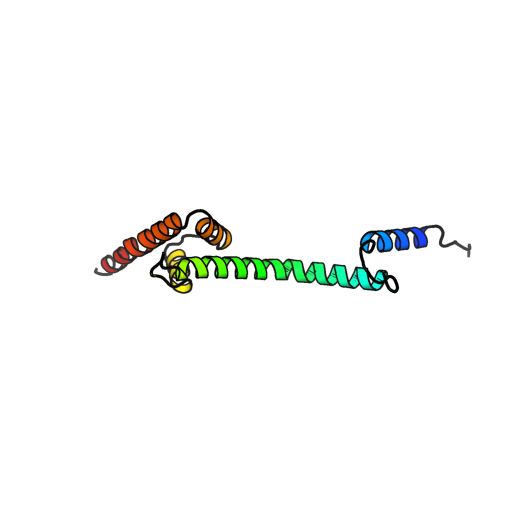 GLU A CA 1
ATOM 996 C C . GLU A 1 118 ? -21.823 17.417 29.595 1.00 47.22 118 GLU A C 1
ATOM 998 O O . GLU A 1 118 ? -22.839 18.079 29.768 1.00 47.22 118 GLU A O 1
ATOM 1003 N N . PHE A 1 119 ? -20.800 17.480 30.459 1.00 44.09 119 PHE A N 1
ATOM 1004 C CA . PHE A 1 119 ? -20.836 18.259 31.709 1.00 44.09 119 PHE A CA 1
ATOM 1005 C C . PHE A 1 119 ? -20.441 19.737 31.563 1.00 44.09 119 PHE A C 1
ATOM 1007 O O . PHE A 1 119 ? -20.729 20.533 32.448 1.00 44.09 119 PHE A O 1
ATOM 1014 N N . VAL A 1 120 ? -19.794 20.130 30.460 1.00 47.97 120 VAL A N 1
ATOM 1015 C CA . VAL A 1 120 ? -19.290 21.510 30.263 1.00 47.97 120 VAL A CA 1
ATOM 1016 C C . VAL A 1 120 ? -20.319 22.407 29.545 1.00 47.97 120 VAL A C 1
ATOM 1018 O O . VAL A 1 120 ? -20.080 23.589 29.335 1.00 47.97 120 VAL A O 1
ATOM 1021 N N . GLY A 1 121 ? -21.484 21.859 29.180 1.00 45.44 121 GLY A N 1
ATOM 1022 C CA . GLY A 1 121 ? -22.575 22.563 28.494 1.00 45.44 121 GLY A CA 1
ATOM 1023 C C . GLY A 1 121 ? -23.707 23.063 29.397 1.00 45.44 121 GLY A C 1
ATOM 1024 O O . GLY A 1 121 ? -24.807 23.278 28.895 1.00 45.44 121 GLY A O 1
ATOM 1025 N N . VAL A 1 122 ? -23.473 23.212 30.703 1.00 41.78 122 VAL A N 1
ATOM 1026 C CA . VAL A 1 122 ? -24.404 23.866 31.634 1.00 41.78 122 VAL A CA 1
ATOM 1027 C C . VAL A 1 122 ? -23.631 24.933 32.401 1.00 41.78 122 VAL A C 1
ATOM 1029 O O . VAL A 1 122 ? -23.036 24.632 33.429 1.00 41.78 122 VAL A O 1
ATOM 1032 N N . ILE A 1 123 ? -23.583 26.134 31.823 1.00 38.38 123 ILE A N 1
ATOM 1033 C CA . ILE A 1 123 ? -23.672 27.483 32.417 1.00 38.38 123 ILE A CA 1
ATOM 1034 C C . ILE A 1 123 ? -23.949 28.429 31.244 1.00 38.38 123 ILE A C 1
ATOM 1036 O O . ILE A 1 123 ? -23.248 28.303 30.213 1.00 38.38 123 ILE A O 1
#

Organism: NCBI:txid2041127

Secondary structure (DSSP, 8-state):
------TTHHHHHHHHHHHHTSS-SS-S-HHHHHHHHHHHHHHHHHHHHHHHHHHHHHHHHHHIIIII-SS-HHHHHHHHHHTT----HHHHHHHHHH-HHHHHHHHHHHHHGGGGGTSTT--